Protein AF-A0AAW5EL37-F1 (afdb_monomer_lite)

pLDDT: mean 93.3, std 3.73, range [72.75, 97.88]

Secondary structure (DSSP, 8-state):
--S----------EETTEE--TTPPP-GGGTS--EE---S-THHHHHTPPPPGGG-S--SSEEEEEE-SS-EEEEEEETTEEEE--

Organism: Campylobacter jejuni (NCBI:txid197)

Structure (mmCIF, N/CA/C/O backbone):
data_AF-A0AAW5EL37-F1
#
_entry.id   AF-A0AAW5EL37-F1
#
loop_
_atom_site.group_PDB
_atom_site.id
_atom_site.type_symbol
_atom_site.label_atom_id
_atom_site.label_alt_id
_atom_site.label_comp_id
_atom_site.label_asym_id
_atom_site.label_entity_id
_atom_site.label_seq_id
_atom_site.pdbx_PDB_ins_code
_atom_site.Cartn_x
_atom_site.Cartn_y
_atom_site.Cartn_z
_atom_site.occupancy
_atom_site.B_iso_or_equiv
_atom_site.auth_seq_id
_atom_site.auth_comp_id
_atom_site.auth_asym_id
_atom_site.auth_atom_id
_atom_site.pdbx_PDB_model_num
ATOM 1 N N . LEU A 1 1 ? 14.225 -3.366 -47.686 1.00 72.75 1 LEU A N 1
ATOM 2 C CA . LEU A 1 1 ? 15.486 -3.844 -47.073 1.00 72.75 1 LEU A CA 1
ATOM 3 C C . LEU A 1 1 ? 15.870 -5.245 -47.537 1.00 72.75 1 LEU A C 1
ATOM 5 O O . LEU A 1 1 ? 17.051 -5.447 -47.739 1.00 72.75 1 LEU A O 1
ATOM 9 N N . GLY A 1 2 ? 14.931 -6.177 -47.764 1.00 92.19 2 GLY A N 1
ATOM 10 C CA . GLY A 1 2 ? 15.227 -7.456 -48.442 1.00 92.19 2 GLY A CA 1
ATOM 11 C C . GLY A 1 2 ? 16.213 -8.375 -47.708 1.00 92.19 2 GLY A C 1
ATOM 12 O O . GLY A 1 2 ? 16.754 -9.289 -48.318 1.00 92.19 2 GLY A O 1
ATOM 13 N N . ILE A 1 3 ? 16.463 -8.116 -46.423 1.00 92.06 3 ILE A N 1
ATOM 14 C CA . ILE A 1 3 ? 17.440 -8.818 -45.590 1.00 92.06 3 ILE A CA 1
ATOM 15 C C . ILE A 1 3 ? 16.780 -9.290 -44.296 1.00 92.06 3 ILE A C 1
ATOM 17 O O . ILE A 1 3 ? 15.827 -8.669 -43.820 1.00 92.06 3 ILE A O 1
ATOM 21 N N . ASN A 1 4 ? 17.333 -10.349 -43.708 1.00 92.38 4 ASN A N 1
ATOM 22 C CA . ASN A 1 4 ? 16.996 -10.779 -42.356 1.00 92.38 4 ASN A CA 1
ATOM 23 C C . ASN A 1 4 ? 17.770 -9.922 -41.351 1.00 92.38 4 ASN A C 1
ATOM 25 O O . ASN A 1 4 ? 18.986 -9.777 -41.468 1.00 92.38 4 ASN A O 1
ATOM 29 N N . ALA A 1 5 ? 17.068 -9.367 -40.368 1.00 92.19 5 ALA A N 1
ATOM 30 C CA . ALA A 1 5 ? 17.652 -8.586 -39.286 1.00 92.19 5 ALA A CA 1
ATOM 31 C C . ALA A 1 5 ? 17.130 -9.089 -37.936 1.00 92.19 5 ALA A C 1
ATOM 33 O O . ALA A 1 5 ? 16.018 -9.612 -37.851 1.00 92.19 5 ALA A O 1
ATOM 34 N N . THR A 1 6 ? 17.929 -8.882 -36.891 1.00 93.56 6 THR A N 1
ATOM 35 C CA . THR A 1 6 ? 17.595 -9.216 -35.502 1.00 93.56 6 THR A CA 1
ATOM 36 C C . THR A 1 6 ? 17.819 -7.987 -34.629 1.00 93.56 6 THR A C 1
ATOM 38 O O . THR A 1 6 ? 18.719 -7.188 -34.889 1.00 93.56 6 THR A O 1
ATOM 41 N N . LEU A 1 7 ? 16.997 -7.834 -33.591 1.00 94.25 7 LEU A N 1
ATOM 42 C CA . LEU A 1 7 ? 17.132 -6.776 -32.595 1.00 94.25 7 LEU A CA 1
ATOM 43 C C . LEU A 1 7 ? 18.462 -6.929 -31.845 1.00 94.25 7 LEU A C 1
ATOM 45 O O . LEU A 1 7 ? 18.661 -7.911 -31.134 1.00 94.25 7 LEU A O 1
ATOM 49 N N . SER A 1 8 ? 19.369 -5.969 -32.013 1.00 94.69 8 SER A N 1
ATOM 50 C CA . SER A 1 8 ? 20.658 -5.955 -31.313 1.00 94.69 8 SER A CA 1
ATOM 51 C C . SER A 1 8 ? 20.574 -5.309 -29.929 1.00 94.69 8 SER A C 1
ATOM 53 O O . SER A 1 8 ? 21.347 -5.668 -29.046 1.00 94.69 8 SER A O 1
ATOM 55 N N . SER A 1 9 ? 19.645 -4.368 -29.730 1.00 94.88 9 SER A N 1
ATOM 56 C CA . SER A 1 9 ? 19.404 -3.698 -28.452 1.00 94.88 9 SER A CA 1
ATOM 57 C C . SER A 1 9 ? 17.979 -3.152 -28.373 1.00 94.88 9 SER A C 1
ATOM 59 O O . SER A 1 9 ? 17.400 -2.759 -29.388 1.00 94.88 9 SER A O 1
ATOM 61 N N . LEU A 1 10 ? 17.433 -3.119 -27.159 1.00 95.06 10 LEU A N 1
ATOM 62 C CA . LEU A 1 10 ? 16.146 -2.521 -26.832 1.00 95.06 10 LEU A CA 1
ATOM 63 C C . LEU A 1 10 ? 16.243 -1.837 -25.472 1.00 95.06 10 LEU A C 1
ATOM 65 O O . LEU A 1 10 ? 16.569 -2.480 -24.477 1.00 95.06 10 LEU A O 1
ATOM 69 N N . GLU A 1 11 ? 15.902 -0.556 -25.428 1.00 92.62 11 GLU A N 1
ATOM 70 C CA . GLU A 1 11 ? 15.780 0.204 -24.189 1.00 92.62 11 GLU A CA 1
ATOM 71 C C . GLU A 1 11 ? 14.304 0.522 -23.936 1.00 92.62 11 GLU A C 1
ATOM 73 O O . GLU A 1 11 ? 13.623 1.098 -24.790 1.00 92.62 11 GLU A O 1
ATOM 78 N N . ARG A 1 12 ? 13.794 0.146 -22.757 1.00 93.62 12 ARG A N 1
ATOM 79 C CA . ARG A 1 12 ? 12.466 0.576 -22.311 1.00 93.62 12 ARG A CA 1
ATOM 80 C C . ARG A 1 12 ? 12.596 1.953 -21.671 1.00 93.62 12 ARG A C 1
ATOM 82 O O . ARG A 1 12 ? 13.115 2.076 -20.571 1.00 93.62 12 ARG A O 1
ATOM 89 N N . THR A 1 13 ? 12.080 2.973 -22.345 1.00 93.19 13 THR A N 1
ATOM 90 C CA . THR A 1 13 ? 12.142 4.366 -21.874 1.00 93.19 13 THR A CA 1
ATOM 91 C C . THR A 1 13 ? 11.014 4.734 -20.905 1.00 93.19 13 THR A C 1
ATOM 93 O O . THR A 1 13 ? 11.123 5.720 -20.174 1.00 93.19 13 THR A O 1
ATOM 96 N N . ARG A 1 14 ? 9.919 3.961 -20.895 1.00 92.06 14 ARG A N 1
ATOM 97 C CA . ARG A 1 14 ? 8.736 4.188 -20.055 1.00 92.06 14 ARG A CA 1
ATOM 98 C C . ARG A 1 14 ? 7.920 2.906 -19.868 1.00 92.06 14 ARG A C 1
ATOM 100 O O . ARG A 1 14 ? 7.847 2.081 -20.778 1.00 92.06 14 ARG A O 1
ATOM 107 N N . GLU A 1 15 ? 7.263 2.784 -18.721 1.00 90.75 15 GLU A N 1
ATOM 108 C CA . GLU A 1 15 ? 6.254 1.770 -18.414 1.00 90.75 15 GLU A CA 1
ATOM 109 C C . GLU A 1 15 ? 5.059 2.439 -17.717 1.00 90.75 15 GLU A C 1
ATOM 111 O O . GLU A 1 15 ? 5.137 2.820 -16.553 1.00 90.75 15 GLU A O 1
ATOM 116 N N . GLY A 1 16 ? 3.962 2.656 -18.449 1.00 88.12 16 GLY A N 1
ATOM 117 C CA . GLY A 1 16 ? 2.846 3.469 -17.948 1.00 88.12 16 GLY A CA 1
ATOM 118 C C . GLY A 1 16 ? 3.298 4.890 -17.590 1.00 88.12 16 GLY A C 1
ATOM 119 O O . GLY A 1 16 ? 3.923 5.565 -18.407 1.00 88.12 16 GLY A O 1
ATOM 120 N N . GLU A 1 17 ? 3.017 5.324 -16.362 1.00 87.62 17 GLU A N 1
ATOM 121 C CA . GLU A 1 17 ? 3.463 6.623 -15.834 1.00 87.62 17 GLU A CA 1
ATOM 122 C C . GLU A 1 17 ? 4.917 6.606 -15.321 1.00 87.62 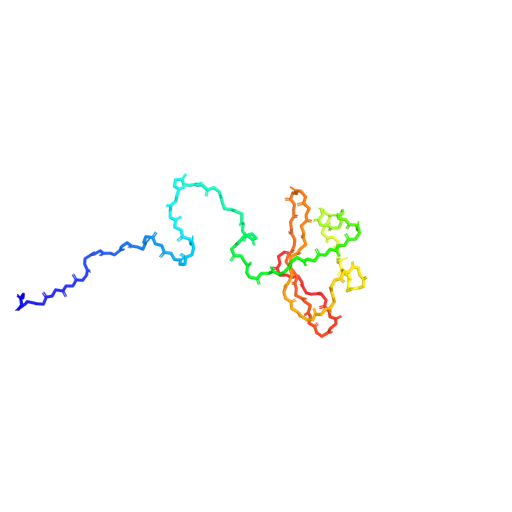17 GLU A C 1
ATOM 124 O O . GLU A 1 17 ? 5.473 7.657 -15.005 1.00 87.62 17 GLU A O 1
ATOM 129 N N . PHE A 1 18 ? 5.570 5.440 -15.264 1.00 89.88 18 PHE A N 1
ATOM 130 C CA . PHE A 1 18 ? 6.947 5.315 -14.791 1.00 89.88 18 PHE A CA 1
ATOM 131 C C . PHE A 1 18 ? 7.943 5.570 -15.921 1.00 89.88 18 PHE A C 1
ATOM 133 O O . PHE A 1 18 ? 7.965 4.865 -16.930 1.00 89.88 18 PHE A O 1
ATOM 140 N N . PHE A 1 19 ? 8.810 6.563 -15.746 1.00 91.69 19 PHE A N 1
ATOM 141 C CA . PHE A 1 19 ? 9.915 6.862 -16.654 1.00 91.69 19 PHE A CA 1
ATOM 142 C C . PHE A 1 19 ? 11.113 7.388 -15.865 1.00 91.69 19 PHE A C 1
ATOM 144 O O . PHE A 1 19 ? 10.961 7.931 -14.768 1.00 91.69 19 PHE A O 1
ATOM 151 N N . TYR A 1 20 ? 12.314 7.238 -1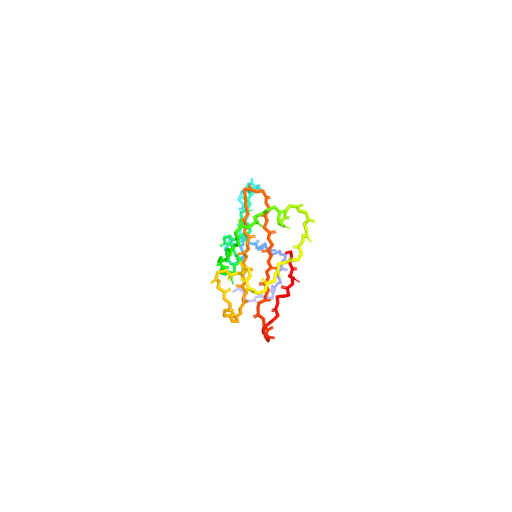6.424 1.00 91.00 20 TYR A N 1
ATOM 152 C CA . TYR A 1 20 ? 13.508 7.797 -15.802 1.00 91.00 20 TYR A CA 1
ATOM 153 C C . TYR A 1 20 ? 13.434 9.327 -15.785 1.00 91.00 20 TYR A C 1
ATOM 155 O O . TYR A 1 20 ? 13.258 9.966 -16.822 1.00 91.00 20 TYR A O 1
ATOM 163 N N . ASN A 1 21 ? 13.595 9.914 -14.601 1.00 91.62 21 ASN A N 1
ATOM 164 C CA . ASN A 1 21 ? 13.567 11.358 -14.415 1.00 91.62 21 ASN A CA 1
ATOM 165 C C . ASN A 1 21 ? 14.633 11.806 -13.410 1.00 91.62 21 ASN A C 1
ATOM 167 O O . ASN A 1 21 ? 14.298 12.266 -12.323 1.00 91.62 21 ASN A O 1
ATOM 171 N N . HIS A 1 22 ? 15.912 11.637 -13.761 1.00 93.50 22 HIS A N 1
ATOM 172 C CA . HIS A 1 22 ? 17.054 12.098 -12.952 1.00 93.50 22 HIS A CA 1
ATOM 173 C C . HIS A 1 22 ? 16.988 11.645 -11.485 1.00 93.50 22 HIS A C 1
ATOM 175 O O . HIS A 1 22 ? 17.222 12.437 -10.577 1.00 93.50 22 HIS A O 1
ATOM 181 N N . GLU A 1 23 ? 16.589 10.389 -11.255 1.00 89.06 23 GLU A N 1
ATOM 182 C CA . GLU A 1 23 ? 16.442 9.812 -9.906 1.00 89.06 23 GLU A CA 1
ATOM 183 C C . GLU A 1 23 ? 15.485 10.596 -8.984 1.00 89.06 23 GLU A C 1
ATOM 185 O O . GLU A 1 23 ? 15.557 10.504 -7.757 1.00 89.06 23 GLU A O 1
ATOM 190 N N . LYS A 1 24 ? 14.545 11.360 -9.560 1.00 91.94 24 LYS A N 1
ATOM 191 C CA . LYS A 1 24 ? 13.498 12.038 -8.797 1.00 91.94 24 LYS A CA 1
ATOM 192 C C . LYS A 1 24 ? 12.690 11.010 -8.001 1.00 91.94 24 LYS A C 1
ATOM 194 O O . LYS A 1 24 ? 12.127 10.076 -8.572 1.00 91.94 24 LYS A O 1
ATOM 199 N N . SER A 1 25 ? 12.581 11.240 -6.693 1.00 91.31 25 SER A N 1
ATOM 200 C CA . SER A 1 25 ? 11.748 10.422 -5.810 1.00 91.31 25 SER A CA 1
ATOM 201 C C . SER A 1 25 ? 10.277 10.457 -6.237 1.00 91.31 25 SER A C 1
ATOM 203 O O . SER A 1 25 ? 9.753 11.507 -6.626 1.00 91.31 25 SER A O 1
ATOM 205 N N . LEU A 1 26 ? 9.618 9.305 -6.146 1.00 89.81 26 LEU A N 1
ATOM 206 C CA . LEU A 1 26 ? 8.207 9.133 -6.466 1.00 89.81 26 LEU A CA 1
ATOM 207 C C . LEU A 1 26 ? 7.390 9.035 -5.181 1.00 89.81 26 LEU A C 1
ATOM 209 O O . LEU A 1 26 ? 7.766 8.336 -4.241 1.00 89.81 26 LEU A O 1
ATOM 213 N N . ASN A 1 27 ? 6.233 9.688 -5.172 1.00 88.88 27 ASN A N 1
ATOM 214 C CA . ASN A 1 27 ? 5.213 9.418 -4.177 1.00 88.88 27 ASN A CA 1
ATOM 215 C C . ASN A 1 27 ? 4.404 8.200 -4.629 1.00 88.88 27 ASN A C 1
ATOM 217 O O . ASN A 1 27 ? 3.574 8.312 -5.524 1.00 88.88 27 ASN A O 1
ATOM 221 N N . VAL A 1 28 ? 4.650 7.037 -4.028 1.00 88.00 28 VAL A N 1
ATOM 222 C CA . VAL A 1 28 ? 4.048 5.761 -4.453 1.00 88.00 28 VAL A CA 1
ATOM 223 C C . VAL A 1 28 ? 2.513 5.813 -4.460 1.00 88.00 28 VAL A C 1
ATOM 225 O O . VAL A 1 28 ? 1.896 5.238 -5.353 1.00 88.00 28 VAL A O 1
ATOM 228 N N . LEU A 1 29 ? 1.892 6.552 -3.534 1.00 91.06 29 LEU A N 1
ATOM 229 C CA . LEU A 1 29 ? 0.432 6.667 -3.444 1.00 91.06 29 LEU A CA 1
ATOM 230 C C . LEU A 1 29 ? -0.204 7.349 -4.668 1.00 91.06 29 LEU A C 1
ATOM 232 O O . LEU A 1 29 ? -1.362 7.080 -4.962 1.00 91.06 29 LEU A O 1
ATOM 236 N N . GLU A 1 30 ? 0.542 8.167 -5.420 1.00 89.81 30 GLU A N 1
ATOM 237 C CA . GLU A 1 30 ? 0.057 8.793 -6.665 1.00 89.81 30 GLU A CA 1
ATOM 238 C C . GLU A 1 30 ? -0.075 7.794 -7.823 1.00 89.81 30 GLU A C 1
ATOM 240 O O . GLU A 1 30 ? -0.804 8.048 -8.779 1.00 89.81 30 GLU A O 1
ATOM 245 N N . TYR A 1 31 ? 0.619 6.658 -7.740 1.00 90.06 31 TYR A N 1
ATOM 246 C CA . TYR A 1 31 ? 0.681 5.657 -8.809 1.00 90.06 31 TYR A CA 1
ATOM 247 C C . TYR A 1 31 ? -0.107 4.387 -8.476 1.00 90.06 31 TYR A C 1
ATOM 249 O O . TYR A 1 31 ? -0.283 3.523 -9.336 1.00 90.06 31 TYR A O 1
ATOM 257 N N . LEU A 1 32 ? -0.582 4.251 -7.235 1.00 89.31 32 LEU A N 1
ATOM 258 C CA . LEU A 1 32 ? -1.409 3.131 -6.810 1.00 89.31 32 LEU A CA 1
ATOM 259 C C . LEU A 1 32 ? -2.891 3.471 -6.982 1.00 89.31 32 LEU A C 1
ATOM 261 O O . LEU A 1 32 ? -3.365 4.517 -6.552 1.00 89.31 32 LEU A O 1
ATOM 265 N N . ASN A 1 33 ? -3.654 2.545 -7.563 1.00 91.06 33 ASN A N 1
ATOM 266 C CA . ASN A 1 33 ? -5.103 2.679 -7.708 1.00 91.06 33 ASN A CA 1
ATOM 267 C C . ASN A 1 33 ? -5.823 2.349 -6.383 1.00 91.06 33 ASN A C 1
ATOM 269 O O . ASN A 1 33 ? -6.507 1.330 -6.271 1.00 91.06 33 ASN A O 1
ATOM 273 N N . LEU A 1 34 ? -5.608 3.181 -5.362 1.00 94.81 34 LEU A N 1
ATOM 274 C CA . LEU A 1 34 ? -6.127 3.018 -4.003 1.00 94.81 34 LEU A CA 1
ATOM 275 C C . LEU A 1 34 ? -6.956 4.234 -3.594 1.00 94.81 34 LEU A C 1
ATOM 277 O O . LEU A 1 34 ? -6.640 5.368 -3.948 1.00 94.81 34 LEU A O 1
ATOM 281 N N . LYS A 1 35 ? -8.002 4.011 -2.796 1.00 95.94 35 LYS A N 1
ATOM 282 C CA . LYS A 1 35 ? -8.795 5.103 -2.213 1.00 95.94 35 LYS A CA 1
ATOM 283 C C . LYS A 1 35 ? -8.259 5.473 -0.823 1.00 95.94 35 LYS A C 1
ATOM 285 O O . LYS A 1 35 ? -7.859 4.581 -0.079 1.00 95.94 35 LYS A O 1
ATOM 290 N N . PRO A 1 36 ? -8.289 6.747 -0.408 1.00 96.94 36 PRO A N 1
ATOM 291 C CA . PRO A 1 36 ? -7.947 7.099 0.964 1.00 96.94 36 PRO A CA 1
ATOM 292 C C . PRO A 1 36 ? -9.012 6.595 1.942 1.00 96.94 36 PRO A C 1
ATOM 294 O O . PRO A 1 36 ? -10.213 6.632 1.658 1.00 96.94 36 PRO A O 1
ATOM 297 N N . ASN A 1 37 ? -8.578 6.191 3.130 1.00 97.50 37 ASN A N 1
ATOM 298 C CA . ASN A 1 37 ? -9.433 5.948 4.285 1.00 97.50 37 ASN A CA 1
ATOM 299 C C . ASN A 1 37 ? -8.856 6.648 5.520 1.00 97.50 37 ASN A C 1
ATOM 301 O O . ASN A 1 37 ? -7.704 7.078 5.537 1.00 97.50 37 ASN A O 1
ATOM 305 N N . PHE A 1 38 ? -9.682 6.816 6.548 1.00 97.12 38 PHE A N 1
ATOM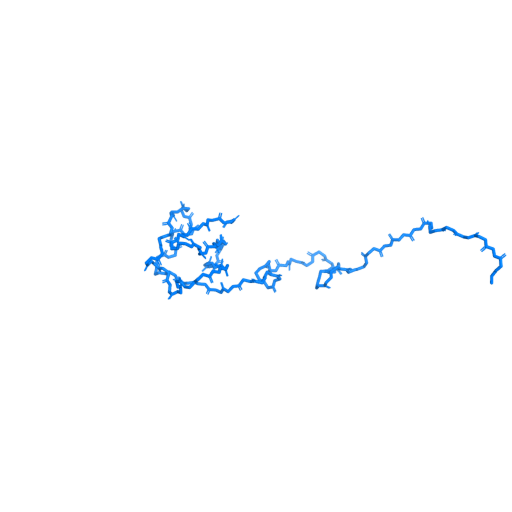 306 C CA . PHE A 1 38 ? -9.371 7.686 7.677 1.00 97.12 38 PHE A CA 1
ATOM 307 C C . PHE A 1 38 ? -9.739 7.014 8.993 1.00 97.12 38 PHE A C 1
ATOM 309 O O . PHE A 1 38 ? -10.821 6.441 9.111 1.00 97.12 38 PHE A O 1
ATOM 316 N N . ILE A 1 39 ? -8.855 7.162 9.978 1.00 96.12 39 ILE A N 1
ATOM 317 C CA . ILE A 1 39 ? -9.044 6.739 11.369 1.00 96.12 39 ILE A CA 1
ATOM 318 C C . ILE A 1 39 ? -8.815 7.933 12.297 1.00 96.12 39 ILE A C 1
ATOM 320 O O . ILE A 1 39 ? -8.140 8.895 11.929 1.00 96.12 39 ILE A O 1
ATOM 324 N N . LYS A 1 40 ? -9.371 7.883 13.511 1.00 94.88 40 LYS A N 1
ATOM 325 C CA . LYS A 1 40 ? -9.186 8.957 14.504 1.00 94.88 40 LYS A CA 1
ATOM 326 C C . LYS A 1 40 ? -7.784 8.949 15.113 1.00 94.88 40 LYS A C 1
ATOM 328 O O . LYS A 1 40 ? -7.204 10.012 15.312 1.00 94.88 40 LYS A O 1
ATOM 333 N N . ASP A 1 41 ? -7.261 7.763 15.414 1.00 94.56 41 ASP A N 1
ATOM 334 C CA . ASP A 1 41 ? -5.966 7.587 16.066 1.00 94.56 41 ASP A CA 1
ATOM 335 C C . ASP A 1 41 ? -4.889 7.166 15.058 1.00 94.56 41 ASP A C 1
ATOM 337 O O . ASP A 1 41 ? -4.690 5.984 14.780 1.00 94.56 41 ASP A O 1
ATOM 341 N N . LEU A 1 42 ? -4.179 8.152 14.509 1.00 94.00 42 LEU A N 1
ATOM 342 C CA . LEU A 1 42 ? -3.092 7.923 13.553 1.00 94.00 42 LEU A CA 1
ATOM 343 C C . LEU A 1 42 ? -1.813 7.367 14.196 1.00 94.00 42 LEU A C 1
ATOM 345 O O . LEU A 1 42 ? -0.922 6.941 13.461 1.00 94.00 42 LEU A O 1
ATOM 349 N N . THR A 1 43 ? -1.706 7.327 15.532 1.00 93.25 43 THR A N 1
ATOM 350 C CA . THR A 1 43 ? -0.539 6.723 16.204 1.00 93.25 43 THR A CA 1
ATOM 351 C C . THR A 1 43 ? -0.457 5.219 15.944 1.00 93.25 43 THR A C 1
ATOM 353 O O . THR A 1 43 ? 0.630 4.642 15.968 1.00 93.25 43 THR A O 1
ATOM 356 N N . LYS A 1 44 ? -1.590 4.600 15.578 1.00 92.75 44 LYS A N 1
ATOM 357 C CA . LYS A 1 44 ? -1.671 3.201 15.151 1.00 92.75 44 LYS A CA 1
ATOM 358 C C . LYS A 1 44 ? -0.810 2.871 13.932 1.00 92.75 44 LYS A C 1
ATOM 360 O O . LYS A 1 44 ? -0.293 1.761 13.844 1.00 92.75 44 LYS A O 1
ATOM 365 N N . LEU A 1 45 ? -0.618 3.828 13.021 1.00 92.50 45 LEU A N 1
ATOM 366 C CA . LEU A 1 45 ? 0.292 3.653 11.884 1.00 92.50 45 LEU A CA 1
ATOM 367 C C . LEU A 1 45 ? 1.758 3.630 12.329 1.00 92.50 45 LEU A C 1
ATOM 369 O O . LEU A 1 45 ? 2.577 2.951 11.723 1.00 92.50 45 LEU A O 1
ATOM 373 N N . GLU A 1 46 ? 2.099 4.364 13.389 1.00 88.88 46 GLU A N 1
ATOM 374 C CA . GLU A 1 46 ? 3.483 4.485 13.858 1.00 88.88 46 GLU A CA 1
ATOM 375 C C . GLU A 1 46 ? 3.930 3.266 14.667 1.00 88.88 46 GLU A C 1
ATOM 377 O O . GLU A 1 46 ? 5.093 2.873 14.607 1.00 88.88 46 GLU A O 1
ATOM 382 N N . ASN A 1 47 ? 3.012 2.674 15.431 1.00 89.62 47 ASN A N 1
ATOM 383 C CA . ASN A 1 47 ? 3.292 1.542 16.313 1.00 89.62 47 ASN A CA 1
ATOM 384 C C . ASN A 1 47 ? 2.884 0.177 15.720 1.00 89.62 47 ASN A C 1
ATOM 386 O O . ASN A 1 47 ? 3.067 -0.844 16.382 1.00 89.62 47 ASN A O 1
ATOM 390 N N . GLY A 1 48 ? 2.330 0.149 14.500 1.00 85.94 48 GLY A N 1
ATOM 391 C CA . GLY A 1 48 ? 1.891 -1.076 13.823 1.00 85.94 48 GLY A CA 1
ATOM 392 C C . GLY A 1 48 ? 0.675 -1.749 14.469 1.00 85.94 48 GLY A C 1
ATOM 393 O O . GLY A 1 48 ? 0.503 -2.963 14.350 1.00 85.94 48 GLY A O 1
ATOM 394 N N . THR A 1 49 ? -0.161 -0.994 15.187 1.00 92.50 49 THR A N 1
ATOM 395 C CA . THR A 1 49 ? -1.365 -1.541 15.826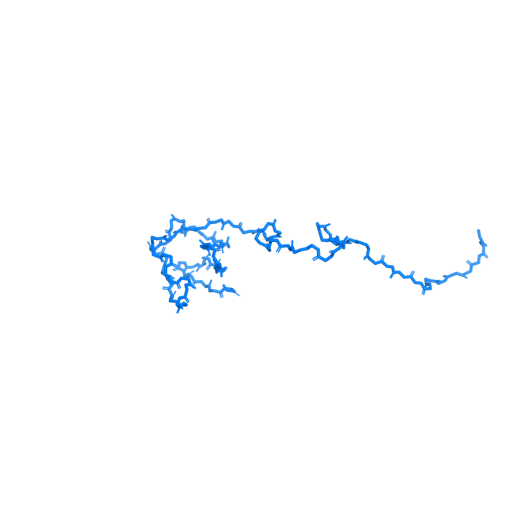 1.00 92.50 49 THR A CA 1
ATOM 396 C C . THR A 1 49 ? -2.435 -1.851 14.789 1.00 92.50 49 THR A C 1
ATOM 398 O O . THR A 1 49 ? -2.684 -1.076 13.865 1.00 92.50 49 THR A O 1
ATOM 401 N N . LYS A 1 50 ? -3.132 -2.973 14.986 1.00 93.00 50 LYS A N 1
ATOM 402 C CA . LYS A 1 50 ? -4.245 -3.375 14.129 1.00 93.00 50 LYS A CA 1
ATOM 403 C C . LYS A 1 50 ? -5.369 -2.329 14.148 1.00 93.00 50 LYS A C 1
ATOM 405 O O . LYS A 1 50 ? -5.798 -1.873 15.211 1.00 93.00 50 LYS A O 1
ATOM 410 N N . ILE A 1 51 ? -5.858 -2.001 12.959 1.00 94.94 51 ILE A N 1
ATOM 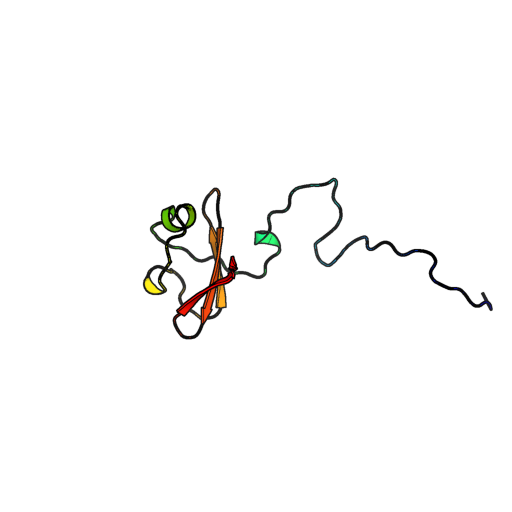411 C CA . ILE A 1 51 ? -7.010 -1.140 12.703 1.00 94.94 51 ILE A CA 1
ATOM 412 C C . ILE A 1 51 ? -8.217 -2.051 12.488 1.00 94.94 51 ILE A C 1
ATOM 414 O O . ILE A 1 51 ? -8.168 -2.966 11.660 1.00 94.94 51 ILE A O 1
ATOM 418 N N . SER A 1 52 ? -9.276 -1.850 13.267 1.00 95.00 52 SER A N 1
ATOM 419 C CA . SER A 1 52 ? -10.528 -2.584 13.088 1.00 95.00 52 SER A CA 1
ATOM 420 C C . SER A 1 52 ? -11.441 -1.890 12.073 1.00 95.00 52 SER A C 1
ATOM 422 O O . SER A 1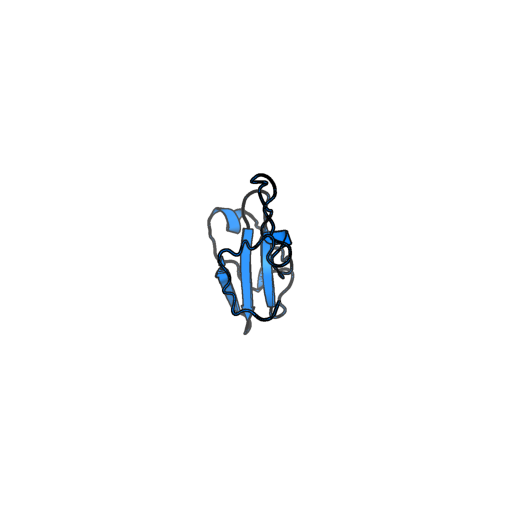 52 ? -11.258 -0.716 11.749 1.00 95.00 52 SER A O 1
ATOM 424 N N . LEU A 1 53 ? -12.425 -2.620 11.539 1.00 96.56 53 LEU A N 1
ATOM 425 C CA . LEU A 1 53 ? -13.332 -2.095 10.512 1.00 96.56 53 LEU A CA 1
ATOM 426 C C . LEU A 1 53 ? -14.129 -0.885 11.022 1.00 96.56 53 LEU A C 1
ATOM 428 O O . LEU A 1 53 ? -14.356 0.068 10.285 1.00 96.56 53 LEU A O 1
ATOM 432 N N . GLU A 1 54 ? -14.500 -0.892 12.301 1.00 96.50 54 GLU A N 1
ATOM 433 C CA . GLU A 1 54 ? -15.314 0.150 12.933 1.00 96.50 54 GLU A CA 1
ATOM 434 C C . GLU A 1 54 ? -14.550 1.470 13.112 1.00 96.50 54 GLU A C 1
ATOM 436 O O . GLU A 1 54 ? -15.157 2.527 13.293 1.00 96.50 54 GLU A O 1
ATOM 441 N N . GLU A 1 55 ? -13.217 1.425 13.067 1.00 95.81 55 GLU A N 1
ATOM 442 C CA . GLU A 1 55 ? -12.365 2.612 13.144 1.00 95.81 55 GLU A CA 1
ATOM 443 C C . GLU A 1 55 ? -12.264 3.348 11.807 1.00 95.81 55 GLU A C 1
ATOM 445 O O . GLU A 1 55 ? -11.901 4.528 11.788 1.00 95.81 55 GLU A O 1
ATOM 450 N N . LEU A 1 56 ? -12.583 2.663 10.705 1.00 97.25 56 LEU A N 1
ATOM 451 C CA . LEU A 1 56 ? -12.499 3.193 9.353 1.00 97.25 56 LEU A CA 1
ATOM 452 C C . LEU A 1 56 ? -13.714 4.060 9.026 1.00 97.25 56 LEU A C 1
ATOM 454 O O . LEU A 1 56 ? -14.866 3.690 9.268 1.00 97.25 56 LEU A O 1
ATOM 458 N N . LYS A 1 57 ? -13.449 5.214 8.407 1.00 97.88 57 LYS A N 1
ATOM 459 C CA . LYS A 1 57 ? -14.493 6.108 7.892 1.00 97.88 57 LYS A CA 1
ATOM 460 C C . LYS A 1 57 ? -15.310 5.457 6.773 1.00 97.88 57 LYS A C 1
ATOM 462 O O . LYS A 1 57 ? -16.519 5.661 6.719 1.00 97.88 57 LYS A O 1
ATOM 467 N N . PHE A 1 58 ? -14.650 4.723 5.880 1.00 97.38 58 PHE A N 1
ATOM 468 C CA . PHE A 1 58 ? -15.293 3.961 4.809 1.00 97.38 58 PHE A CA 1
ATOM 469 C C . PHE A 1 58 ? -15.141 2.469 5.088 1.00 97.38 58 PHE A C 1
ATOM 471 O O . PHE A 1 58 ? -14.042 2.020 5.409 1.00 97.38 58 PHE A O 1
ATOM 478 N N . GLN A 1 59 ? -16.236 1.721 4.978 1.00 97.31 59 GLN A N 1
ATOM 479 C CA . GLN A 1 59 ? -16.300 0.300 5.352 1.00 97.31 59 GLN A CA 1
ATOM 480 C C . GLN A 1 59 ? -16.753 -0.593 4.189 1.00 97.31 59 GLN A C 1
ATOM 482 O O . GLN A 1 59 ? -16.916 -1.796 4.367 1.00 97.31 59 GLN A O 1
ATOM 487 N N . ASP A 1 60 ? -16.960 -0.006 3.009 1.00 97.19 60 ASP A N 1
ATOM 488 C CA . ASP A 1 60 ? -17.276 -0.741 1.790 1.00 97.19 60 ASP A CA 1
ATOM 489 C C . ASP A 1 60 ? -16.089 -1.613 1.360 1.00 97.19 60 ASP A C 1
ATOM 491 O O . ASP A 1 60 ? -14.931 -1.299 1.646 1.00 97.19 60 ASP A O 1
ATOM 495 N N . GLU A 1 61 ? -16.368 -2.703 0.645 1.00 97.31 61 GLU A N 1
ATOM 496 C CA . GLU A 1 61 ? -15.302 -3.561 0.132 1.00 97.31 61 GLU A CA 1
ATOM 497 C C . GLU A 1 61 ? -14.392 -2.816 -0.852 1.00 97.31 61 GLU A C 1
ATOM 499 O O . GLU A 1 61 ? -14.843 -2.045 -1.708 1.00 97.31 61 GLU A O 1
ATOM 504 N N . GLY A 1 62 ? -13.092 -3.091 -0.757 1.00 96.94 62 GLY A N 1
ATOM 505 C CA . GLY A 1 62 ? -12.099 -2.542 -1.667 1.00 96.94 62 GLY A CA 1
ATOM 506 C C . GLY A 1 62 ? -10.747 -2.265 -1.026 1.00 96.94 62 GLY A C 1
ATOM 507 O O . GLY A 1 62 ? -10.506 -2.522 0.153 1.00 96.94 62 GLY A O 1
ATOM 508 N N . PHE A 1 63 ? -9.859 -1.707 -1.845 1.00 97.31 63 PHE A N 1
ATOM 509 C CA . PHE A 1 63 ? -8.494 -1.384 -1.463 1.00 97.31 63 PHE A CA 1
ATOM 510 C C . PHE A 1 63 ? -8.362 0.079 -1.055 1.00 97.31 63 PHE A C 1
ATOM 512 O O . PHE A 1 63 ? -8.787 0.990 -1.778 1.00 97.31 63 PHE A O 1
ATOM 519 N N . TYR A 1 64 ? -7.717 0.294 0.085 1.00 97.62 64 TYR A N 1
ATOM 520 C CA . TYR A 1 64 ? -7.524 1.607 0.666 1.00 97.62 64 TYR A CA 1
ATOM 521 C C . TYR A 1 64 ? -6.090 1.820 1.126 1.00 97.62 64 TYR A C 1
ATOM 523 O O . TYR A 1 64 ? -5.364 0.872 1.418 1.00 97.62 64 TYR A O 1
ATOM 531 N N . TYR A 1 65 ? -5.711 3.085 1.259 1.00 97.19 65 TYR A N 1
ATOM 532 C CA . TYR A 1 65 ? -4.548 3.479 2.036 1.00 97.19 65 TYR A CA 1
ATOM 533 C C . TYR A 1 65 ? -4.966 4.395 3.188 1.00 97.19 65 TYR A C 1
ATOM 535 O O . TYR A 1 65 ? -5.952 5.129 3.096 1.00 97.19 65 TYR A O 1
ATOM 543 N N . ILE A 1 66 ? -4.206 4.353 4.276 1.00 96.25 66 ILE A N 1
ATOM 544 C CA . ILE A 1 66 ? -4.324 5.281 5.403 1.00 96.25 66 ILE A CA 1
ATOM 545 C C . ILE A 1 66 ? -2.941 5.872 5.599 1.00 96.25 66 ILE A C 1
ATOM 547 O O . ILE A 1 66 ? -1.983 5.121 5.754 1.00 96.25 66 ILE A O 1
ATOM 551 N N . GLU A 1 67 ? -2.828 7.195 5.583 1.00 95.38 67 GLU A N 1
ATOM 552 C CA . GLU A 1 67 ? -1.546 7.887 5.707 1.00 95.38 67 GLU A CA 1
ATOM 553 C C . GLU A 1 67 ? -1.540 8.884 6.866 1.00 95.38 67 GLU A C 1
ATOM 555 O O . GLU A 1 67 ? -2.563 9.454 7.255 1.00 95.38 67 GLU A O 1
ATOM 560 N N . ASN A 1 68 ? -0.350 9.118 7.404 1.00 92.69 68 ASN A N 1
ATOM 561 C CA . ASN A 1 68 ? -0.025 10.292 8.192 1.00 92.69 68 ASN A CA 1
ATOM 562 C C . ASN A 1 68 ? 1.173 11.011 7.543 1.00 92.69 68 ASN A C 1
ATOM 564 O O . ASN A 1 68 ? 1.576 10.701 6.428 1.00 92.69 68 ASN A O 1
ATOM 568 N N . LYS A 1 69 ? 1.775 11.985 8.235 1.00 89.62 69 LYS A N 1
ATOM 569 C CA . LYS A 1 69 ? 2.888 12.777 7.677 1.00 89.62 69 LYS A CA 1
ATOM 570 C C . LYS A 1 69 ? 4.138 11.966 7.306 1.00 89.62 69 LYS A C 1
ATOM 572 O O . LYS A 1 69 ? 4.999 12.501 6.615 1.00 89.62 69 LYS A O 1
ATOM 577 N N . LYS A 1 70 ? 4.293 10.747 7.827 1.00 90.81 70 LYS A N 1
ATOM 578 C CA . LYS A 1 70 ? 5.529 9.960 7.722 1.00 90.81 70 LYS A CA 1
ATOM 579 C C . LYS A 1 70 ? 5.310 8.530 7.228 1.00 90.81 70 LYS A C 1
ATOM 581 O O . LYS A 1 70 ? 6.202 7.982 6.590 1.00 90.81 70 LYS A O 1
ATOM 586 N N . TYR A 1 71 ? 4.164 7.934 7.529 1.00 92.50 71 TYR A N 1
ATOM 587 C CA . TYR A 1 71 ? 3.867 6.535 7.249 1.00 92.50 71 TYR A CA 1
ATOM 588 C C . TYR A 1 71 ? 2.526 6.401 6.545 1.00 92.50 71 TYR A C 1
ATOM 590 O O . TYR A 1 71 ? 1.627 7.220 6.734 1.00 92.50 71 TYR A O 1
ATOM 598 N N . PHE A 1 72 ? 2.381 5.319 5.795 1.00 94.12 72 PHE A N 1
ATOM 599 C CA . PHE A 1 72 ? 1.097 4.864 5.298 1.00 94.12 72 PHE A CA 1
ATOM 600 C C . PHE A 1 72 ? 0.999 3.347 5.444 1.00 94.12 72 PHE A C 1
ATOM 602 O O . PHE A 1 72 ? 2.018 2.659 5.482 1.00 94.12 72 PHE A O 1
ATOM 609 N N . SER A 1 73 ? -0.229 2.846 5.505 1.00 94.56 73 SER A N 1
ATOM 610 C CA . SER A 1 73 ? -0.542 1.422 5.392 1.00 94.56 73 SER A CA 1
ATOM 611 C C . SER A 1 73 ? -1.530 1.207 4.260 1.00 94.56 73 SER A C 1
ATOM 613 O O . SER A 1 73 ? -2.405 2.046 4.030 1.00 94.56 73 SER A O 1
ATOM 615 N N . ILE A 1 74 ? -1.405 0.077 3.572 1.00 95.94 74 ILE A N 1
ATOM 616 C CA . ILE A 1 74 ? -2.343 -0.356 2.538 1.00 95.94 74 ILE A CA 1
ATOM 617 C C . ILE A 1 74 ? -3.186 -1.483 3.116 1.00 95.94 74 ILE A C 1
ATOM 619 O O . ILE A 1 74 ? -2.660 -2.494 3.585 1.00 95.94 74 ILE A O 1
ATOM 623 N N . ILE A 1 75 ? -4.501 -1.317 3.050 1.00 96.44 75 ILE A N 1
ATOM 624 C CA . ILE A 1 75 ? -5.463 -2.287 3.557 1.00 96.44 75 ILE A CA 1
ATOM 625 C C . ILE A 1 75 ? -6.454 -2.702 2.473 1.00 96.44 75 ILE A C 1
ATOM 627 O O . ILE A 1 75 ? -6.775 -1.941 1.560 1.00 96.44 75 ILE A O 1
ATOM 631 N N . ASN A 1 76 ? -6.970 -3.913 2.603 1.00 97.44 76 ASN A N 1
ATOM 632 C CA . ASN A 1 76 ? -8.086 -4.428 1.832 1.00 97.44 76 ASN A CA 1
ATOM 633 C C . ASN A 1 76 ? -9.249 -4.713 2.785 1.00 97.44 76 ASN A C 1
ATOM 635 O O . ASN A 1 76 ? -9.069 -5.388 3.799 1.00 97.44 76 ASN A O 1
ATOM 639 N N . ILE A 1 77 ? -10.429 -4.186 2.471 1.00 97.75 77 ILE A N 1
ATOM 640 C CA . ILE A 1 77 ? -11.668 -4.514 3.171 1.00 97.75 77 ILE A CA 1
ATOM 641 C C . ILE A 1 77 ? -12.387 -5.571 2.346 1.00 97.75 77 ILE A C 1
ATOM 643 O O . ILE A 1 77 ? -12.780 -5.313 1.208 1.00 97.75 77 ILE A O 1
ATOM 647 N N . LYS A 1 78 ? -12.554 -6.761 2.918 1.00 97.06 78 LYS A N 1
ATOM 648 C CA . LYS A 1 78 ? -13.247 -7.876 2.272 1.00 97.06 78 LYS A CA 1
ATOM 649 C C . LYS A 1 78 ? -13.931 -8.742 3.318 1.00 97.06 78 LYS A C 1
ATOM 651 O O . LYS A 1 78 ? -13.338 -9.013 4.360 1.00 97.06 78 LYS A O 1
ATOM 656 N N . GLU A 1 79 ? -15.167 -9.170 3.062 1.00 95.38 79 GLU A N 1
ATOM 657 C CA . GLU A 1 79 ? -15.922 -10.043 3.979 1.00 95.38 79 GLU A CA 1
ATOM 658 C C . GLU A 1 79 ? -15.978 -9.491 5.422 1.00 95.38 79 GLU A C 1
ATOM 660 O O . GLU A 1 79 ? -15.820 -10.226 6.401 1.00 95.38 79 GLU A O 1
ATOM 665 N N . ASN A 1 80 ? -16.166 -8.171 5.560 1.00 93.06 80 ASN A N 1
ATOM 666 C CA . ASN A 1 80 ? -16.146 -7.439 6.835 1.00 93.06 80 ASN A CA 1
ATOM 667 C C . ASN A 1 80 ? -14.844 -7.591 7.647 1.00 93.06 80 ASN A C 1
ATOM 669 O O . ASN A 1 80 ? -14.848 -7.481 8.875 1.00 93.06 80 ASN A O 1
ATOM 673 N N . LYS A 1 81 ? -13.714 -7.843 6.982 1.00 95.25 81 LYS A N 1
ATOM 674 C CA . LYS A 1 81 ? -12.390 -7.924 7.605 1.00 95.25 81 LYS A CA 1
ATOM 675 C C . LYS A 1 81 ? -11.435 -6.934 6.961 1.00 95.25 81 LYS A C 1
ATOM 677 O O . LYS A 1 81 ? -11.483 -6.696 5.760 1.00 95.25 81 LYS A O 1
ATOM 682 N N . VAL A 1 82 ? -10.552 -6.392 7.795 1.00 96.88 82 VAL A N 1
ATOM 683 C CA . VAL A 1 82 ? -9.421 -5.564 7.374 1.00 96.88 82 VAL A CA 1
ATOM 684 C C . VAL A 1 82 ? -8.198 -6.466 7.228 1.00 96.88 82 VAL A C 1
ATOM 686 O O . VAL A 1 82 ? -7.727 -7.048 8.211 1.00 96.88 82 VAL A O 1
ATOM 689 N N . GLU A 1 83 ? -7.697 -6.582 6.004 1.00 96.25 83 GLU A N 1
ATOM 690 C CA . GLU A 1 83 ? -6.464 -7.284 5.653 1.00 96.25 83 GLU A CA 1
ATOM 691 C C . GLU A 1 83 ? -5.366 -6.265 5.348 1.00 96.25 83 GLU A C 1
ATOM 693 O O . GLU A 1 83 ? -5.596 -5.305 4.618 1.00 96.25 83 GLU A O 1
ATOM 698 N N . TYR A 1 84 ? -4.168 -6.468 5.893 1.00 94.81 84 TYR A N 1
ATOM 699 C CA . TYR A 1 84 ? -3.016 -5.613 5.610 1.00 94.81 84 TYR A CA 1
ATOM 700 C C . TYR A 1 84 ? -2.257 -6.145 4.399 1.00 94.81 84 TYR A C 1
ATOM 702 O O . TYR A 1 84 ? -1.947 -7.335 4.335 1.00 94.81 84 TYR A O 1
ATOM 710 N N . LEU A 1 85 ? -1.948 -5.252 3.463 1.00 92.81 85 LEU A N 1
ATOM 711 C CA . LEU A 1 85 ? -1.133 -5.544 2.286 1.00 92.81 85 LEU A CA 1
ATOM 712 C C . LEU A 1 85 ? 0.282 -4.972 2.420 1.00 92.81 85 LEU A C 1
ATOM 714 O O . LEU A 1 85 ? 1.227 -5.591 1.932 1.00 92.81 85 LEU A O 1
ATOM 718 N N . LEU A 1 86 ? 0.416 -3.809 3.073 1.00 86.31 86 LEU A N 1
ATOM 719 C CA . LEU A 1 86 ? 1.681 -3.131 3.364 1.00 86.31 86 LEU A CA 1
ATOM 720 C C . LEU A 1 86 ? 1.568 -2.284 4.638 1.00 86.31 86 LEU A C 1
ATOM 722 O O . LEU A 1 86 ? 0.527 -1.597 4.786 1.00 86.31 86 LEU A O 1
#

Sequence (86 aa):
LGINATLSSLERTREGEFFYNHEKSLNVLEYLNLKPNFIKDLTKLENGTKISLEELKFQDEGFYYIENKKYFSIINIKENKVEYLL

Foldseek 3Di:
DPDDDDDPDDDDQDDVPDGDDPPDDDDVVVVDPAAEWDFPDPVCQVVVNDDALVRIPDQDFDWHWYDDPPGIWIWTRDPRGTDTPD

Radius of gyration: 20.29 Å; chains: 1; bounding box: 38×24×65 Å